Protein AF-A0A508WQ56-F1 (afdb_monomer_lite)

Radius of gyration: 17.1 Å; chains: 1; bounding box: 33×18×47 Å

Secondary structure (DSSP, 8-state):
-HHHHHHHHHHHHHHHHHHHHHHHHHHHHHHHHHH-SS--HHHHHHHHHHHHHHHHHHHHHHHHHHHHHHHHHH-

InterPro domains:
  IPR000829 DAGK family [PF01219] (9-63)
  IPR036945 Diacylglycerol kinase (DAGK) superfamily [G3DSA:1.10.287.3610] (1-72)

Structure (mmCIF, N/CA/C/O backbone):
data_AF-A0A508WQ56-F1
#
_entry.id   AF-A0A508WQ56-F1
#
loop_
_atom_site.group_PDB
_atom_site.id
_atom_site.type_symbol
_atom_site.label_atom_id
_atom_site.label_alt_id
_atom_site.label_comp_id
_atom_site.label_asym_id
_atom_site.label_entity_id
_atom_site.label_seq_id
_atom_site.pdbx_PDB_ins_code
_atom_site.Cartn_x
_atom_site.Cartn_y
_atom_site.Cartn_z
_atom_site.occupancy
_atom_sit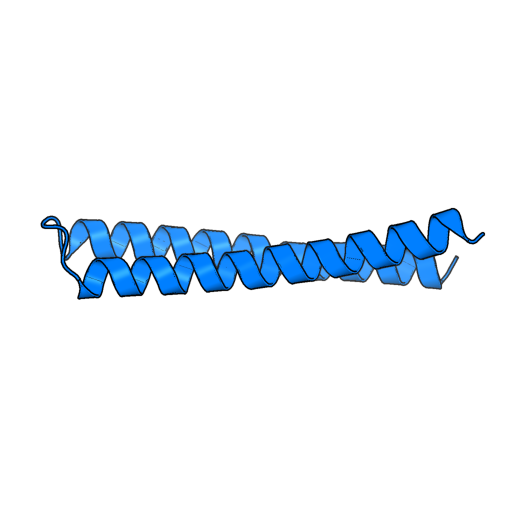e.B_iso_or_equiv
_atom_site.auth_seq_id
_atom_site.auth_comp_id
_atom_site.auth_asym_id
_atom_site.auth_atom_id
_atom_site.pdbx_PDB_model_num
ATOM 1 N N . MET A 1 1 ? 12.035 -3.386 -24.516 1.00 64.75 1 MET A N 1
ATOM 2 C CA . MET A 1 1 ? 10.763 -4.133 -24.373 1.00 64.75 1 MET A CA 1
ATOM 3 C C . MET A 1 1 ? 10.717 -4.932 -23.074 1.00 64.75 1 MET A C 1
ATOM 5 O O . MET A 1 1 ? 9.756 -4.753 -22.338 1.00 64.75 1 MET A O 1
ATOM 9 N N . GLU A 1 2 ? 11.753 -5.715 -22.747 1.00 79.50 2 GLU A N 1
ATOM 10 C CA . GLU A 1 2 ? 11.841 -6.489 -21.488 1.00 79.50 2 GLU A CA 1
ATOM 11 C C . GLU A 1 2 ? 11.666 -5.640 -20.216 1.00 79.50 2 GLU A C 1
ATOM 13 O O . GLU A 1 2 ? 10.807 -5.929 -19.389 1.00 79.50 2 GLU A O 1
ATOM 18 N N . VAL A 1 3 ? 12.398 -4.525 -20.096 1.00 83.06 3 VAL A N 1
ATOM 19 C CA . VAL A 1 3 ? 12.312 -3.624 -18.926 1.00 83.06 3 VAL A CA 1
ATOM 20 C C . VAL A 1 3 ? 10.892 -3.079 -18.728 1.00 83.06 3 VAL A C 1
ATOM 22 O O . VAL A 1 3 ? 10.375 -3.048 -17.615 1.00 83.06 3 VAL A O 1
ATOM 25 N N . THR A 1 4 ? 10.212 -2.704 -19.813 1.00 88.31 4 THR A N 1
ATOM 26 C CA . THR A 1 4 ? 8.834 -2.199 -19.756 1.00 88.31 4 THR A CA 1
ATOM 27 C C . THR A 1 4 ? 7.842 -3.284 -19.330 1.00 88.31 4 THR A C 1
ATOM 29 O O . THR A 1 4 ? 6.891 -2.998 -18.606 1.00 88.31 4 THR A O 1
ATOM 32 N N . ALA A 1 5 ? 8.038 -4.532 -19.770 1.00 91.75 5 ALA A N 1
ATOM 33 C CA . ALA A 1 5 ? 7.217 -5.659 -19.332 1.00 91.75 5 ALA A CA 1
ATOM 34 C C . ALA A 1 5 ? 7.418 -5.949 -17.836 1.00 91.75 5 ALA A C 1
ATOM 36 O O . ALA A 1 5 ? 6.429 -6.096 -17.119 1.00 91.75 5 ALA A O 1
ATOM 37 N N . ALA A 1 6 ? 8.666 -5.927 -17.358 1.00 93.88 6 ALA A N 1
ATOM 38 C CA . ALA A 1 6 ? 8.991 -6.099 -15.945 1.00 93.88 6 ALA A CA 1
ATOM 39 C C . ALA A 1 6 ? 8.344 -5.017 -15.063 1.00 93.88 6 ALA A C 1
ATOM 41 O O . ALA A 1 6 ? 7.714 -5.348 -14.066 1.00 93.88 6 ALA A O 1
ATOM 42 N N . ILE A 1 7 ? 8.408 -3.738 -15.458 1.00 95.00 7 ILE A N 1
ATOM 43 C CA . ILE A 1 7 ? 7.765 -2.634 -14.718 1.00 95.00 7 ILE A CA 1
ATOM 44 C C . ILE A 1 7 ? 6.247 -2.831 -14.623 1.00 95.00 7 ILE A C 1
ATOM 46 O O . ILE A 1 7 ? 5.673 -2.669 -13.548 1.00 95.00 7 ILE A O 1
ATOM 50 N N . ARG A 1 8 ? 5.591 -3.210 -15.729 1.00 94.31 8 ARG A N 1
ATOM 51 C CA . ARG A 1 8 ? 4.141 -3.467 -15.743 1.00 94.31 8 ARG A CA 1
ATOM 52 C C . ARG A 1 8 ? 3.755 -4.636 -14.842 1.00 94.31 8 ARG A C 1
ATOM 54 O O . ARG A 1 8 ? 2.772 -4.534 -14.114 1.00 94.31 8 ARG A O 1
ATOM 61 N N . LEU A 1 9 ? 4.529 -5.721 -14.875 1.00 96.56 9 LEU A N 1
ATOM 62 C CA . LEU A 1 9 ? 4.303 -6.872 -14.005 1.00 96.56 9 LEU A CA 1
ATOM 63 C C . LEU A 1 9 ? 4.494 -6.492 -12.533 1.00 96.56 9 LEU A C 1
ATOM 65 O O . LEU A 1 9 ? 3.627 -6.792 -11.719 1.00 96.56 9 LEU A O 1
ATOM 69 N N . SER A 1 10 ? 5.570 -5.775 -12.199 1.00 96.69 10 SER A N 1
ATOM 70 C CA . SER A 1 10 ? 5.815 -5.285 -10.839 1.00 96.69 10 SER A CA 1
ATOM 71 C C . SER A 1 10 ? 4.690 -4.378 -10.344 1.00 96.69 10 SER A C 1
ATOM 73 O O . SER A 1 10 ? 4.273 -4.516 -9.200 1.00 96.69 10 SER A O 1
ATOM 75 N N . ALA A 1 11 ? 4.149 -3.500 -11.194 1.00 96.81 11 ALA A N 1
ATOM 76 C CA . ALA A 1 11 ? 3.017 -2.647 -10.833 1.00 96.81 11 ALA A CA 1
ATOM 77 C C . ALA A 1 11 ? 1.754 -3.473 -10.541 1.00 96.81 11 ALA A C 1
ATOM 79 O O . ALA A 1 11 ? 1.103 -3.255 -9.524 1.00 96.81 11 ALA A O 1
ATOM 80 N N . ALA A 1 12 ? 1.439 -4.465 -11.381 1.00 96.81 12 ALA A N 1
ATOM 81 C CA . ALA A 1 12 ? 0.311 -5.366 -11.139 1.00 96.81 12 ALA A CA 1
ATOM 82 C C . ALA A 1 12 ? 0.487 -6.162 -9.834 1.00 96.81 12 ALA A C 1
ATOM 84 O O . ALA A 1 12 ? -0.447 -6.275 -9.043 1.00 96.81 12 ALA A O 1
ATOM 85 N N . VAL A 1 13 ? 1.698 -6.665 -9.581 1.00 97.94 13 VAL A N 1
ATOM 86 C CA . VAL A 1 13 ? 2.026 -7.419 -8.365 1.00 97.94 13 VAL A CA 1
ATOM 87 C C . VAL A 1 13 ? 1.985 -6.539 -7.118 1.00 97.94 13 VAL A C 1
ATOM 89 O O . VAL A 1 13 ? 1.525 -7.028 -6.098 1.00 97.94 13 VAL A O 1
ATOM 92 N N . LEU A 1 14 ? 2.419 -5.274 -7.172 1.00 97.75 14 LEU A N 1
ATOM 93 C CA . LEU A 1 14 ? 2.361 -4.331 -6.042 1.00 97.75 14 LEU A CA 1
ATOM 94 C C . LEU A 1 14 ? 0.960 -3.760 -5.790 1.00 97.75 14 LEU A C 1
ATOM 96 O O . LEU A 1 14 ? 0.652 -3.362 -4.665 1.00 97.75 14 LEU A O 1
ATOM 100 N N . TYR A 1 15 ? 0.101 -3.736 -6.807 1.00 97.19 15 TYR A N 1
ATOM 101 C CA . TYR A 1 15 ? -1.282 -3.293 -6.667 1.00 97.19 15 TYR A CA 1
ATOM 102 C C . TYR A 1 15 ? -2.132 -4.281 -5.852 1.00 97.19 15 TYR A C 1
ATOM 104 O O . TYR A 1 15 ? -2.944 -3.868 -5.027 1.00 97.19 15 TYR A O 1
ATOM 112 N N . LEU A 1 16 ? -1.913 -5.589 -6.018 1.00 98.12 16 LEU A N 1
ATOM 113 C CA . LEU A 1 16 ? -2.628 -6.622 -5.259 1.00 98.12 16 LEU A CA 1
ATOM 114 C C . LEU A 1 16 ? -2.481 -6.488 -3.726 1.00 98.12 16 LEU A C 1
ATOM 116 O O . LEU A 1 16 ? -3.509 -6.435 -3.049 1.00 98.12 16 LEU A O 1
ATOM 120 N N . PRO A 1 17 ? -1.268 -6.399 -3.141 1.00 97.81 17 PRO A N 1
ATOM 121 C CA . PRO A 1 17 ? -1.103 -6.208 -1.709 1.00 97.81 17 PRO A CA 1
ATOM 122 C C . PRO A 1 17 ? -1.580 -4.832 -1.243 1.00 97.81 17 PRO A C 1
ATOM 124 O O . PRO A 1 17 ? -2.022 -4.741 -0.106 1.00 97.81 17 PRO A O 1
ATOM 127 N N . LEU A 1 18 ? -1.544 -3.786 -2.083 1.00 98.44 18 LEU A N 1
ATOM 128 C CA . LEU A 1 18 ? -2.134 -2.484 -1.742 1.00 98.44 18 LEU A CA 1
ATOM 129 C C . LEU A 1 18 ? -3.630 -2.627 -1.443 1.00 98.44 18 LEU A C 1
ATOM 131 O O . LEU A 1 18 ? -4.077 -2.235 -0.371 1.00 98.44 18 LEU A O 1
ATOM 135 N N . ILE A 1 19 ? -4.383 -3.248 -2.353 1.00 98.31 19 ILE A N 1
ATOM 136 C CA . ILE A 1 19 ? -5.819 -3.480 -2.153 1.00 98.31 19 ILE A CA 1
ATOM 137 C C . ILE A 1 19 ? -6.074 -4.436 -0.983 1.00 98.31 19 ILE A C 1
ATOM 139 O O . ILE A 1 19 ? -6.995 -4.215 -0.200 1.00 98.31 19 ILE A O 1
ATOM 143 N N . ALA A 1 20 ? -5.249 -5.476 -0.826 1.00 98.50 20 ALA A N 1
ATOM 144 C CA . ALA A 1 20 ? -5.371 -6.393 0.303 1.00 98.50 20 ALA A CA 1
ATOM 145 C C . ALA A 1 20 ? -5.165 -5.679 1.648 1.00 98.50 20 ALA A C 1
ATOM 147 O O . A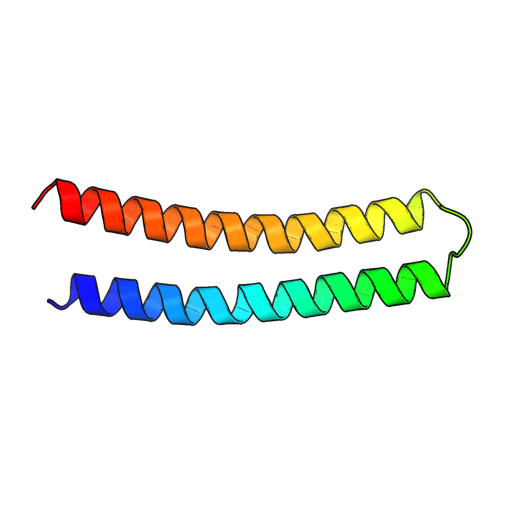LA A 1 20 ? -5.938 -5.897 2.577 1.00 98.50 20 ALA A O 1
ATOM 148 N N . MET A 1 21 ? -4.159 -4.808 1.754 1.00 98.31 21 MET A N 1
ATOM 149 C CA . MET A 1 21 ? -3.897 -4.057 2.980 1.00 98.31 21 MET A CA 1
AT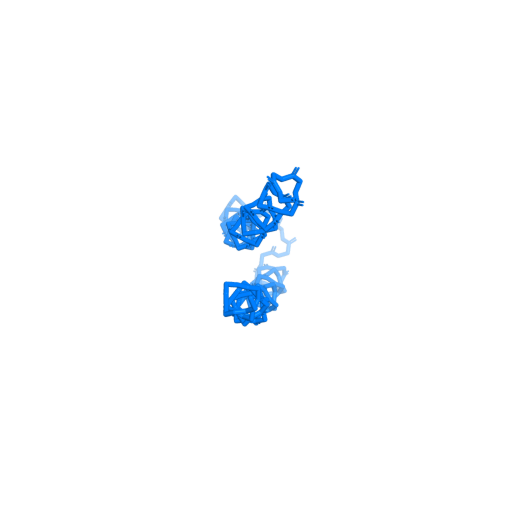OM 150 C C . MET A 1 21 ? -4.925 -2.964 3.243 1.00 98.31 21 MET A C 1
ATOM 152 O O . MET A 1 21 ? -5.232 -2.734 4.406 1.00 98.31 21 MET A O 1
ATOM 156 N N . GLU A 1 22 ? -5.498 -2.347 2.209 1.00 98.38 22 GLU A N 1
ATOM 157 C CA . GLU A 1 22 ? -6.636 -1.433 2.370 1.00 98.38 22 GLU A CA 1
ATOM 158 C C . GLU A 1 22 ? -7.836 -2.167 2.977 1.00 98.38 22 GLU A C 1
ATOM 160 O O . GLU A 1 22 ? -8.400 -1.725 3.973 1.00 98.38 22 GLU A O 1
ATOM 165 N N . ALA A 1 23 ? -8.166 -3.351 2.448 1.00 98.44 23 ALA A N 1
ATOM 166 C CA . ALA A 1 23 ? -9.247 -4.173 2.984 1.00 98.44 23 ALA A CA 1
ATOM 167 C C . ALA A 1 23 ? -8.986 -4.604 4.439 1.00 98.44 23 ALA A C 1
ATOM 169 O O . ALA A 1 23 ? -9.906 -4.610 5.256 1.00 98.44 23 ALA A O 1
ATOM 170 N N . VAL A 1 24 ? -7.735 -4.936 4.780 1.00 98.12 24 VAL A N 1
ATOM 171 C CA . VAL A 1 24 ? -7.333 -5.231 6.164 1.00 98.12 24 VAL A CA 1
ATOM 172 C C . VAL A 1 24 ? -7.443 -3.986 7.050 1.00 98.12 24 VAL A C 1
ATOM 174 O O . VAL A 1 24 ? -7.944 -4.104 8.165 1.00 98.12 24 VAL A O 1
ATOM 177 N N . ASN A 1 25 ? -7.030 -2.804 6.577 1.00 97.94 25 ASN A N 1
ATOM 178 C CA . ASN A 1 25 ? -7.173 -1.549 7.317 1.00 97.94 25 ASN A CA 1
ATOM 179 C C . ASN A 1 25 ? -8.647 -1.243 7.617 1.00 97.94 25 ASN A C 1
ATOM 181 O O . ASN A 1 25 ? -8.995 -1.032 8.775 1.00 97.94 25 ASN A O 1
ATOM 185 N N . THR A 1 26 ? -9.526 -1.323 6.614 1.00 97.88 26 THR A N 1
ATOM 186 C CA . THR A 1 26 ? -10.972 -1.138 6.806 1.00 97.88 26 THR A CA 1
ATOM 187 C C . THR A 1 26 ? -11.549 -2.166 7.781 1.00 97.88 26 THR A C 1
ATOM 189 O O . THR A 1 26 ? -12.339 -1.814 8.650 1.00 97.88 26 THR A O 1
ATOM 192 N N . ALA A 1 27 ? -11.130 -3.434 7.701 1.00 97.62 27 ALA A N 1
ATOM 193 C CA . ALA A 1 27 ? -11.575 -4.451 8.654 1.00 97.62 27 ALA A CA 1
ATOM 194 C C . ALA A 1 27 ? -11.136 -4.134 10.096 1.00 97.62 27 ALA A C 1
ATOM 196 O O . ALA A 1 27 ? -11.904 -4.354 11.031 1.00 97.62 27 ALA A O 1
ATOM 197 N N . ILE A 1 28 ? -9.921 -3.608 10.288 1.00 95.31 28 ILE A N 1
ATOM 198 C CA . ILE A 1 28 ? -9.441 -3.152 11.599 1.00 95.31 28 ILE A CA 1
ATOM 199 C C . ILE A 1 28 ? -10.268 -1.959 12.084 1.00 95.31 28 ILE A C 1
ATOM 201 O O . ILE A 1 28 ? -10.682 -1.960 13.240 1.00 95.31 28 ILE A O 1
ATOM 205 N N . GLU A 1 29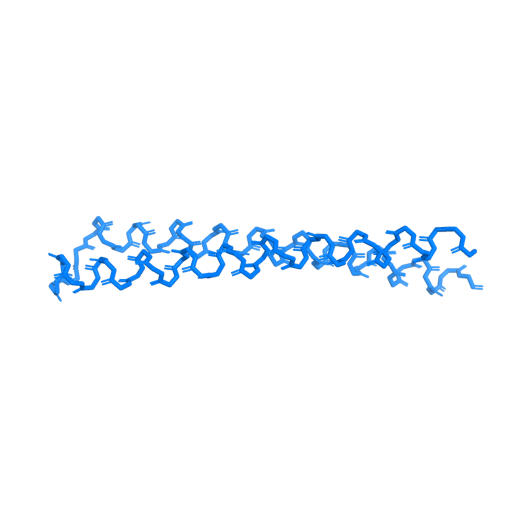 ? -10.534 -0.970 11.229 1.00 95.62 29 GLU A N 1
ATOM 206 C CA . GLU A 1 29 ? -11.361 0.193 11.571 1.00 95.62 29 GLU A CA 1
ATOM 207 C C . GLU A 1 29 ? -12.752 -0.228 12.057 1.00 95.62 29 GLU A C 1
ATOM 209 O O . GLU A 1 29 ? -13.132 0.155 13.163 1.00 95.62 29 GLU A O 1
ATOM 214 N N . GLU A 1 30 ? -13.439 -1.103 11.315 1.00 95.94 30 GLU A N 1
ATOM 215 C CA . GLU A 1 30 ? -14.757 -1.644 11.682 1.00 95.94 30 GLU A CA 1
ATOM 216 C C . GLU A 1 30 ? -14.729 -2.407 13.019 1.00 95.94 30 GLU A C 1
ATOM 218 O O . GLU A 1 30 ? -15.614 -2.246 13.862 1.00 95.94 30 GLU A O 1
ATOM 223 N N . ILE A 1 31 ? -13.692 -3.221 13.260 1.00 94.50 31 ILE A N 1
ATOM 224 C CA . ILE A 1 31 ? -13.526 -3.940 14.534 1.00 94.50 31 ILE A CA 1
ATOM 225 C C . ILE A 1 31 ? -13.304 -2.956 15.690 1.00 94.50 31 ILE A C 1
ATOM 227 O O . ILE A 1 31 ? -13.893 -3.122 16.761 1.00 94.50 31 ILE A O 1
ATOM 231 N N . ILE A 1 32 ? -12.459 -1.941 15.501 1.00 94.19 32 ILE A N 1
ATOM 232 C CA . ILE A 1 32 ? -12.175 -0.940 16.534 1.00 94.19 32 ILE A CA 1
ATOM 233 C C . ILE A 1 32 ? -13.420 -0.105 16.836 1.00 94.19 32 ILE A C 1
ATOM 235 O O . ILE A 1 32 ? -13.712 0.110 18.012 1.00 94.19 32 ILE A O 1
ATOM 239 N N . ASP A 1 33 ? -14.174 0.306 15.816 1.00 93.00 33 ASP A N 1
ATOM 240 C CA . ASP A 1 33 ? -15.419 1.066 15.983 1.00 93.00 33 ASP A CA 1
ATOM 241 C C . ASP A 1 33 ? -16.510 0.256 16.689 1.00 93.00 33 ASP A C 1
ATOM 243 O O . ASP A 1 33 ? -17.306 0.811 17.448 1.00 93.00 33 ASP A O 1
ATOM 247 N N . HIS A 1 34 ? -16.511 -1.068 16.518 1.00 92.69 34 HIS A N 1
ATOM 248 C CA . HIS A 1 34 ? -17.414 -1.952 17.247 1.00 92.69 34 HIS A CA 1
ATOM 249 C C . HIS A 1 34 ? -17.014 -2.154 18.721 1.00 92.69 34 HIS A C 1
ATOM 251 O O . HIS A 1 34 ? -17.880 -2.176 19.595 1.00 92.69 34 HIS A O 1
ATOM 257 N N . ILE A 1 35 ? -15.718 -2.330 19.010 1.00 90.50 35 ILE A N 1
ATOM 258 C CA . ILE A 1 35 ? -15.217 -2.662 20.359 1.00 90.50 35 ILE A CA 1
ATOM 259 C C . ILE A 1 35 ? -15.059 -1.417 21.244 1.00 90.50 35 ILE A C 1
ATOM 261 O O . ILE A 1 35 ? -15.259 -1.495 22.456 1.00 90.50 35 ILE A O 1
ATOM 265 N N . SER A 1 36 ? -14.685 -0.278 20.661 1.00 81.62 36 SER A N 1
ATOM 266 C CA . SER A 1 36 ? -14.422 0.981 21.361 1.00 81.62 36 SER A CA 1
ATOM 267 C C . SER A 1 36 ? -15.241 2.111 20.730 1.00 81.62 36 SER A C 1
ATOM 269 O O . SER A 1 36 ? -14.669 2.980 20.074 1.00 81.62 36 SER A O 1
ATOM 271 N N . PRO A 1 37 ? -16.574 2.123 20.920 1.00 73.69 37 PRO A N 1
ATOM 272 C CA . PRO A 1 37 ? -17.427 3.189 20.394 1.00 73.69 37 PRO A CA 1
ATOM 273 C C . PRO A 1 37 ? -17.100 4.562 21.009 1.00 73.69 37 PRO A C 1
ATOM 275 O O . PRO A 1 37 ? -17.281 5.592 20.363 1.00 73.69 37 PRO A O 1
ATOM 278 N N . GLU A 1 38 ? -16.559 4.592 22.233 1.00 79.12 38 GLU A N 1
ATOM 279 C CA . GLU A 1 38 ? -15.823 5.750 22.748 1.00 79.12 38 GLU A CA 1
ATOM 280 C C . GLU A 1 38 ? -14.437 5.815 22.085 1.00 79.12 38 GLU A C 1
ATOM 282 O O . GLU A 1 38 ? -13.706 4.822 22.063 1.00 79.12 38 GLU A O 1
ATOM 287 N N . MET A 1 39 ? -14.027 6.995 21.615 1.00 77.44 39 MET A N 1
ATOM 288 C CA . MET A 1 39 ? -12.710 7.200 21.004 1.00 77.44 39 MET A CA 1
ATOM 289 C C . MET A 1 39 ? -11.589 7.011 22.044 1.00 77.44 39 MET A C 1
ATOM 291 O O . MET A 1 39 ? -11.241 7.941 22.770 1.00 77.44 39 MET A O 1
ATOM 295 N N . SER A 1 40 ? -11.037 5.800 22.134 1.00 88.69 40 SER A N 1
ATOM 296 C CA . SER A 1 40 ? -9.920 5.474 23.025 1.00 88.69 40 SER A CA 1
ATOM 297 C C . SER A 1 40 ? -8.569 5.721 22.352 1.00 88.69 40 SER A C 1
ATOM 299 O O . SER A 1 40 ? -8.423 5.554 21.139 1.00 88.69 40 SER A O 1
ATOM 301 N N . ASP A 1 41 ? -7.550 6.060 23.146 1.00 90.50 41 ASP A N 1
ATOM 302 C CA . ASP A 1 41 ? -6.182 6.254 22.642 1.00 90.50 41 ASP A CA 1
ATOM 303 C C . ASP A 1 41 ? -5.639 4.984 21.967 1.00 90.50 41 ASP A C 1
ATOM 305 O O . ASP A 1 41 ? -5.030 5.044 20.899 1.00 90.50 41 ASP A O 1
ATOM 309 N N . THR A 1 42 ? -5.933 3.811 22.535 1.00 88.81 42 THR A N 1
ATOM 310 C CA . THR A 1 42 ? -5.556 2.515 21.955 1.00 88.81 42 THR A CA 1
ATOM 311 C C . THR A 1 42 ? -6.236 2.272 20.607 1.00 88.81 42 THR A C 1
ATOM 313 O O . THR A 1 42 ? -5.576 1.834 19.664 1.00 88.81 42 THR A O 1
ATOM 316 N N . GLY A 1 43 ? -7.538 2.570 20.493 1.00 90.00 43 GLY A N 1
ATOM 317 C CA . GLY A 1 43 ? -8.279 2.436 19.238 1.00 90.00 43 GLY A CA 1
ATOM 318 C C . GLY A 1 43 ? -7.736 3.364 18.154 1.00 90.00 43 GLY A C 1
ATOM 319 O O . GLY A 1 43 ? -7.536 2.941 17.016 1.00 90.00 43 GLY A O 1
ATOM 320 N N . LYS A 1 44 ? -7.393 4.600 18.526 1.00 91.75 44 LYS A N 1
ATOM 321 C CA . LYS A 1 44 ? -6.737 5.550 17.626 1.00 91.75 44 LYS A CA 1
ATOM 322 C C . LYS A 1 44 ? -5.389 5.023 17.123 1.00 91.75 44 LYS A C 1
ATOM 324 O O . LYS A 1 44 ? -5.169 4.986 15.918 1.00 91.75 44 LYS A O 1
ATOM 329 N N . HIS A 1 45 ? -4.524 4.539 18.015 1.00 93.81 45 HIS A N 1
ATOM 330 C CA . HIS A 1 45 ? -3.227 3.979 17.622 1.00 93.81 45 HIS A CA 1
ATOM 331 C C . HIS A 1 45 ? -3.348 2.760 16.700 1.00 93.81 45 HIS A C 1
ATOM 333 O O . HIS A 1 45 ? -2.549 2.616 15.776 1.00 93.81 45 HIS A O 1
ATOM 339 N N . ALA A 1 46 ? -4.346 1.898 16.913 1.00 93.12 46 ALA A N 1
ATOM 340 C CA . ALA A 1 46 ? -4.598 0.764 16.026 1.00 93.12 46 ALA A CA 1
ATOM 341 C C . ALA A 1 46 ? -4.940 1.219 14.593 1.00 93.12 46 ALA A C 1
ATOM 343 O O . ALA A 1 46 ? -4.379 0.687 13.634 1.00 93.12 46 ALA A O 1
ATOM 344 N N . LYS A 1 47 ? -5.794 2.242 14.449 1.00 93.81 47 LYS A N 1
ATOM 345 C CA . LYS A 1 47 ? -6.159 2.831 13.147 1.00 93.81 47 LYS A CA 1
ATOM 346 C C . LYS A 1 47 ? -4.991 3.570 12.484 1.00 93.81 47 LYS A C 1
ATOM 348 O O . LYS A 1 47 ? -4.759 3.426 11.283 1.00 93.81 47 LYS A O 1
ATOM 353 N N . ASP A 1 48 ? -4.199 4.304 13.264 1.00 96.31 48 ASP A N 1
ATOM 354 C CA . ASP A 1 48 ? -3.009 5.004 12.764 1.00 96.31 48 ASP A CA 1
ATOM 355 C C . ASP A 1 48 ? -1.981 4.013 12.182 1.00 96.31 48 ASP A C 1
ATOM 357 O O . ASP A 1 48 ? -1.393 4.252 11.128 1.00 96.31 48 ASP A O 1
ATOM 361 N N . LEU A 1 49 ? -1.781 2.862 12.833 1.00 96.94 49 LEU A N 1
ATOM 362 C CA . LEU A 1 49 ? -0.880 1.819 12.334 1.00 96.94 49 LEU A CA 1
ATOM 363 C C . LEU A 1 49 ? -1.426 1.108 11.086 1.00 96.94 49 LEU A C 1
ATOM 365 O O . LEU A 1 49 ? -0.647 0.792 10.183 1.00 96.94 49 LEU A O 1
ATOM 369 N N . GLY A 1 50 ? -2.740 0.873 11.014 1.00 96.06 50 GLY A N 1
ATOM 370 C CA . GLY A 1 50 ? -3.388 0.303 9.829 1.00 96.06 50 GLY A CA 1
ATOM 371 C C . GLY A 1 50 ? -3.219 1.199 8.598 1.00 96.06 50 GLY A C 1
ATOM 372 O O . GLY A 1 50 ? -2.704 0.759 7.564 1.00 96.06 50 GLY A O 1
ATOM 373 N N . SER A 1 51 ? -3.538 2.485 8.742 1.00 97.19 51 SER A N 1
ATOM 374 C CA . SER A 1 51 ? -3.390 3.479 7.673 1.00 97.19 51 SER A CA 1
ATOM 375 C C . SER A 1 51 ? -1.924 3.727 7.291 1.00 97.19 51 SER A C 1
ATOM 377 O O . SER A 1 51 ? -1.618 3.911 6.111 1.00 97.19 51 SER A O 1
ATOM 379 N N . LEU A 1 52 ? -0.981 3.637 8.238 1.00 98.00 52 LEU A N 1
ATOM 380 C CA . LEU A 1 52 ? 0.456 3.663 7.941 1.00 98.00 52 LEU A CA 1
ATOM 381 C C . LEU A 1 52 ? 0.876 2.497 7.031 1.00 98.00 52 LEU A C 1
ATOM 383 O O . LEU A 1 52 ? 1.681 2.686 6.117 1.00 98.00 52 LEU A O 1
ATOM 387 N N . ALA A 1 53 ? 0.340 1.295 7.251 1.00 97.94 53 ALA A N 1
ATOM 388 C CA . ALA A 1 53 ? 0.665 0.138 6.421 1.00 97.94 53 ALA A CA 1
ATOM 389 C C . ALA A 1 53 ? 0.181 0.320 4.970 1.00 97.94 53 ALA A C 1
ATOM 391 O O . ALA A 1 53 ? 0.934 0.051 4.028 1.00 97.94 53 ALA A O 1
ATOM 392 N N . VAL A 1 54 ? -1.031 0.854 4.787 1.00 98.38 54 VAL A N 1
ATOM 393 C CA . VAL A 1 54 ? -1.553 1.269 3.473 1.00 98.38 54 VAL A CA 1
ATOM 394 C C . VAL A 1 54 ? -0.647 2.329 2.848 1.00 98.38 54 VAL A C 1
ATOM 396 O O . VAL A 1 54 ? -0.221 2.188 1.699 1.00 98.38 54 VAL A O 1
ATOM 399 N N . PHE A 1 55 ? -0.290 3.366 3.608 1.00 98.31 55 PHE A N 1
ATOM 400 C CA . PHE A 1 55 ? 0.563 4.456 3.139 1.00 98.31 55 PHE A CA 1
ATOM 401 C C . PHE A 1 55 ? 1.931 3.963 2.643 1.00 98.31 55 PHE A C 1
ATOM 403 O O . PHE A 1 55 ? 2.420 4.424 1.606 1.00 98.31 55 PHE A O 1
ATOM 410 N N . CYS A 1 56 ? 2.538 2.988 3.321 1.00 98.44 56 CYS A N 1
ATOM 411 C CA . CYS A 1 56 ? 3.779 2.354 2.874 1.00 98.44 56 CYS A CA 1
ATOM 412 C C . CYS A 1 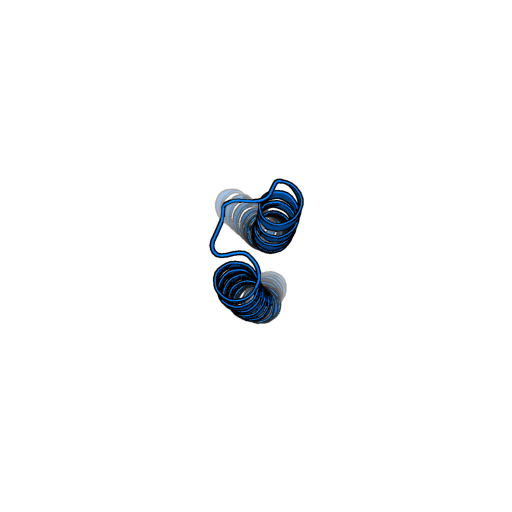56 ? 3.627 1.683 1.497 1.00 98.44 56 CYS A C 1
ATOM 414 O O . CYS A 1 56 ? 4.507 1.818 0.645 1.00 98.44 56 CYS A O 1
ATOM 416 N N . LEU A 1 57 ? 2.505 1.004 1.238 1.00 98.25 57 LEU A N 1
ATOM 417 C CA . LEU A 1 57 ? 2.243 0.366 -0.057 1.00 98.25 57 LEU A CA 1
ATOM 418 C C . LEU A 1 57 ? 1.915 1.375 -1.158 1.00 98.25 57 LEU A C 1
ATOM 420 O O . LEU A 1 57 ? 2.387 1.215 -2.287 1.00 98.25 57 LEU A O 1
ATOM 424 N N . VAL A 1 58 ? 1.180 2.444 -0.844 1.00 98.44 58 VAL A N 1
ATOM 425 C CA . VAL A 1 58 ? 0.981 3.573 -1.770 1.00 98.44 58 VAL A CA 1
ATOM 426 C C . VAL A 1 58 ? 2.328 4.199 -2.132 1.00 98.44 58 VAL A C 1
ATOM 428 O O . VAL A 1 58 ? 2.600 4.461 -3.307 1.00 98.44 58 VAL A O 1
ATOM 431 N N . SER A 1 59 ? 3.209 4.372 -1.146 1.00 98.38 59 SER A N 1
ATOM 432 C CA . SER A 1 59 ? 4.560 4.900 -1.349 1.00 98.38 59 SER A CA 1
ATOM 433 C C . SER A 1 59 ? 5.403 3.976 -2.233 1.00 98.38 59 SER A C 1
ATOM 435 O O . SER A 1 59 ? 6.041 4.449 -3.170 1.00 98.38 59 SER A O 1
ATOM 437 N N . ALA A 1 60 ? 5.356 2.657 -2.019 1.00 98.19 60 ALA A N 1
ATOM 438 C CA . ALA A 1 60 ? 6.052 1.682 -2.864 1.00 98.19 60 ALA A CA 1
ATOM 439 C C . ALA A 1 60 ? 5.576 1.728 -4.330 1.00 98.19 60 ALA A C 1
ATOM 441 O O . ALA A 1 60 ? 6.397 1.759 -5.251 1.00 98.19 60 ALA A O 1
ATOM 442 N N . ASN A 1 61 ? 4.260 1.803 -4.552 1.00 98.12 61 ASN A N 1
ATOM 443 C CA . ASN A 1 61 ? 3.685 1.973 -5.890 1.00 98.12 61 ASN A CA 1
ATOM 444 C C . ASN A 1 61 ? 4.113 3.310 -6.523 1.00 98.12 61 ASN A C 1
ATOM 446 O O . ASN A 1 61 ? 4.469 3.355 -7.701 1.00 98.12 61 ASN A O 1
ATOM 450 N N . SER A 1 62 ? 4.148 4.387 -5.734 1.00 98.00 62 SER A N 1
ATOM 451 C CA . SER A 1 62 ? 4.574 5.719 -6.183 1.00 98.00 62 SER A CA 1
ATOM 452 C C . SER A 1 62 ? 6.049 5.752 -6.594 1.00 98.00 62 SER A C 1
ATOM 454 O O . SER A 1 62 ? 6.389 6.345 -7.615 1.00 98.00 62 SER A O 1
ATOM 456 N N . ILE A 1 63 ? 6.926 5.072 -5.848 1.00 98.25 63 ILE A N 1
ATOM 457 C CA . ILE A 1 63 ? 8.350 4.934 -6.186 1.00 98.25 63 ILE A CA 1
ATOM 458 C C . ILE A 1 63 ? 8.517 4.188 -7.513 1.00 98.25 63 ILE A C 1
ATOM 460 O O . ILE A 1 63 ? 9.272 4.639 -8.378 1.00 98.25 63 ILE A O 1
ATOM 464 N N . LEU A 1 64 ? 7.791 3.081 -7.709 1.00 96.75 64 LEU A N 1
ATOM 465 C CA . LEU A 1 64 ? 7.836 2.332 -8.966 1.00 96.75 64 LEU A CA 1
ATOM 466 C C . LEU A 1 64 ? 7.340 3.180 -10.147 1.00 96.75 64 LEU A C 1
ATOM 468 O O . LEU A 1 64 ? 7.968 3.176 -11.206 1.00 96.75 64 LEU A O 1
ATOM 472 N N . LEU A 1 65 ? 6.252 3.935 -9.964 1.00 96.12 65 LEU A N 1
ATOM 473 C CA . LEU A 1 65 ? 5.737 4.860 -10.974 1.00 96.12 65 LEU A CA 1
ATOM 474 C C . LEU A 1 65 ? 6.763 5.945 -11.319 1.00 96.12 65 LEU A C 1
ATOM 476 O O . LEU A 1 65 ? 6.999 6.216 -12.495 1.00 96.12 65 LEU A O 1
ATOM 480 N N . HIS A 1 66 ? 7.394 6.544 -10.308 1.00 96.88 66 HIS A N 1
ATOM 481 C CA . HIS A 1 66 ? 8.404 7.576 -10.511 1.00 96.88 66 HIS A CA 1
ATOM 482 C C . HIS A 1 66 ? 9.618 7.038 -11.278 1.00 96.88 66 HIS A C 1
ATOM 484 O O . HIS A 1 66 ? 10.088 7.679 -12.217 1.00 96.88 66 HIS A O 1
ATOM 490 N N . TYR A 1 67 ? 10.081 5.834 -10.935 1.00 94.88 67 TYR A N 1
ATOM 491 C CA . TYR A 1 67 ? 11.142 5.145 -11.668 1.00 94.88 67 TYR A CA 1
ATOM 492 C C . TYR A 1 67 ? 10.749 4.841 -13.122 1.00 94.88 67 TYR A C 1
ATOM 494 O O . TYR A 1 67 ? 11.534 5.050 -14.044 1.00 94.88 67 TYR A O 1
ATOM 502 N N . ALA A 1 68 ? 9.517 4.385 -13.356 1.00 95.06 68 ALA A N 1
ATOM 503 C CA . ALA A 1 68 ? 9.020 4.136 -14.706 1.00 95.06 68 ALA A CA 1
ATOM 504 C C . ALA A 1 68 ? 8.969 5.421 -15.550 1.00 95.06 68 ALA A C 1
ATOM 506 O O . ALA A 1 68 ? 9.336 5.407 -16.726 1.00 95.06 68 ALA A O 1
ATOM 507 N N . LEU A 1 69 ? 8.540 6.531 -14.943 1.00 94.44 69 LEU A N 1
ATOM 508 C CA . LEU A 1 69 ? 8.467 7.832 -15.597 1.00 94.44 69 LEU A CA 1
ATOM 509 C C . LEU A 1 69 ? 9.858 8.393 -15.907 1.00 94.44 69 LEU A C 1
ATOM 511 O O . LEU A 1 69 ? 10.066 8.891 -17.009 1.00 94.44 69 LEU A O 1
ATOM 515 N N . SER A 1 70 ? 10.813 8.292 -14.977 1.00 94.12 70 SER A N 1
ATOM 516 C CA . SER A 1 70 ? 12.174 8.786 -15.207 1.00 94.12 70 SER A CA 1
ATOM 517 C C . SER A 1 70 ? 12.836 8.066 -16.379 1.00 94.12 70 SER A C 1
ATOM 519 O O . SER A 1 70 ? 13.380 8.727 -17.258 1.00 94.12 70 SER A O 1
ATOM 521 N N . LEU A 1 71 ? 12.685 6.740 -16.464 1.00 91.12 71 LEU A N 1
ATOM 522 C CA . LEU A 1 71 ? 13.149 5.963 -17.613 1.00 91.12 71 LEU A CA 1
ATOM 523 C C . LEU A 1 71 ? 12.490 6.408 -18.921 1.00 91.12 71 LEU A C 1
ATOM 525 O O . LEU A 1 71 ? 13.176 6.533 -19.932 1.00 91.12 71 LEU A O 1
ATOM 529 N N . HIS A 1 72 ? 11.177 6.652 -18.910 1.00 88.12 72 HIS A N 1
ATOM 530 C CA . HIS A 1 72 ? 10.451 7.082 -20.105 1.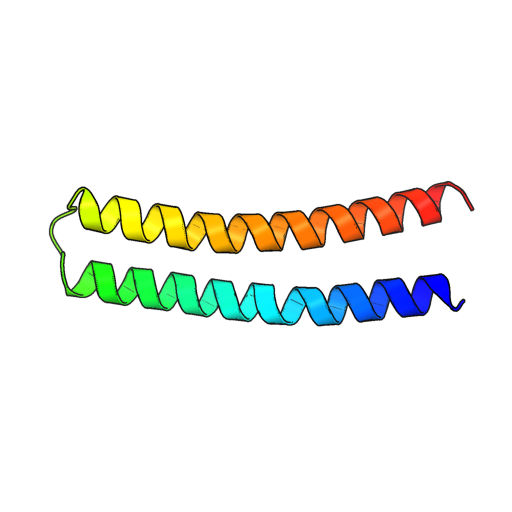00 88.12 72 HIS A CA 1
ATOM 531 C C . HIS A 1 72 ? 10.881 8.468 -20.600 1.00 88.12 72 HIS A C 1
ATOM 533 O O . HIS A 1 72 ? 10.908 8.687 -21.801 1.00 88.12 72 HIS A O 1
ATOM 539 N N . LEU A 1 73 ? 11.229 9.385 -19.693 1.00 90.56 73 LEU A N 1
ATOM 540 C CA . LEU A 1 73 ? 11.686 10.734 -20.043 1.00 90.56 73 LEU A CA 1
ATOM 541 C C . LEU A 1 73 ? 13.152 10.780 -20.508 1.00 90.56 73 LEU A C 1
ATOM 543 O O . LEU A 1 73 ? 13.555 11.750 -21.145 1.00 90.56 73 LEU A O 1
ATOM 547 N N . THR A 1 74 ? 13.959 9.774 -20.160 1.00 85.50 74 THR A N 1
ATOM 548 C CA . THR A 1 74 ? 15.383 9.689 -20.544 1.00 85.50 74 THR A CA 1
ATOM 549 C C . THR A 1 74 ? 15.650 8.971 -21.870 1.00 85.50 74 THR A C 1
ATOM 551 O O . THR A 1 74 ? 16.793 8.983 -22.328 1.00 85.50 74 THR A O 1
ATOM 554 N N . VAL A 1 75 ? 14.638 8.323 -22.455 1.00 70.94 75 VAL A N 1
ATOM 555 C CA . VAL A 1 75 ? 14.711 7.571 -23.724 1.00 70.94 75 VAL A CA 1
ATOM 556 C C . VAL A 1 75 ? 14.026 8.364 -24.825 1.00 70.94 75 VAL A C 1
ATOM 558 O O . VAL A 1 75 ? 14.605 8.423 -25.930 1.00 70.94 75 VAL A O 1
#

Organism: NCBI:txid110321

pLDDT: mean 93.36, std 6.9, range [64.75, 98.5]

Sequence (75 aa):
MEVTAAIRLSAAVLYLPLIAMEAVNTAIEEIIDHISPEMSDTGKHAKDLGSLAVFCLVSANSILLHYALSLHLTV

Foldseek 3Di:
DVVVVVLVVVLVVLVVVLVVLVVVLVVLLVVLCVVCVPDDPVSVVSNVVSVVVSVVSVVVSVVSVVVVVVVVVVD